Protein AF-A0A495J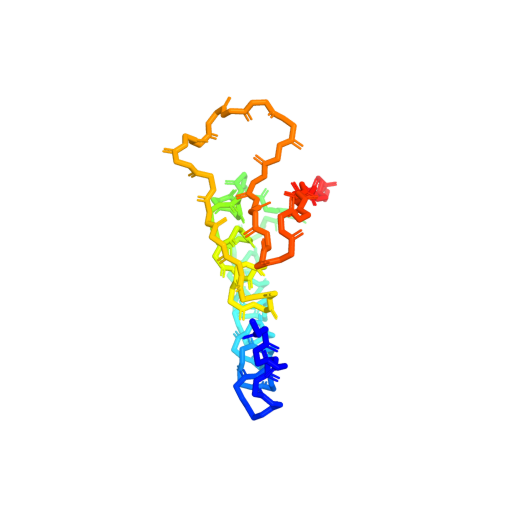LT2-F1 (afdb_monomer)

Nearest PDB structures (foldseek):
  8rpx-assembly2_D  TM=5.877E-01  e=3.651E-02  Nitrolancea hollandica
  8rpx-assembly2_C  TM=5.876E-01  e=5.208E-02  Nitrolancea hollandica

Secondary structure (DSSP, 8-state):
--PPP-HHHHHHHHHHHHHHHHHHHHHHHHTT-SS-SS-SHHHHHHHHHHHHHT-EEPSSTT-SS-SEE-TTS-EE-PPPP--

Sequence (83 aa):
MTLPADPQRLATLLGALDDYRQARRALLTALRLPASNRDPLAELSEHLVQALLGGELAPSRVQAHWDLTLPDHARVQIKYLVL

Mean predicted aligned error: 10.14 Å

Solvent-accessible surface area (backbone atoms only — not comparable to full-atom values): 5232 Å² total; per-residue (Å²): 136,80,74,73,65,54,66,67,59,52,53,51,53,55,51,55,51,50,54,50,53,52,55,51,52,52,50,35,57,75,68,71,42,96,62,83,73,89,68,81,52,63,66,55,48,52,53,48,52,31,68,61,68,67,36,45,69,48,96,48,99,79,54,82,87,43,46,32,38,34,88,85,71,48,73,41,63,83,78,79,80,84,127

Foldseek 3Di:
DDDQQDVVQVVVLVVVVVVVVVVVVVVCVVVVHPDDDPDPVPVVQLVSVCSNQVFDADPDPPDPDAGTQHPVRDGHHDDDDPD

Organism: NCBI:txid589240

pLDDT: mean 76.18, std 12.84, range [36.28, 91.56]

Structure (mmCIF, N/CA/C/O backbone):
data_AF-A0A495JLT2-F1
#
_entry.id   AF-A0A495JLT2-F1
#
loop_
_atom_site.group_PDB
_atom_site.id
_atom_site.type_symbol
_atom_site.label_atom_id
_atom_site.label_alt_id
_atom_site.label_comp_id
_atom_site.label_asym_id
_atom_site.label_entity_id
_atom_site.label_seq_id
_atom_site.pdbx_PDB_ins_code
_atom_site.Cartn_x
_atom_site.Cartn_y
_atom_site.Cartn_z
_atom_site.occupancy
_atom_site.B_iso_or_equiv
_atom_site.auth_seq_id
_atom_site.auth_comp_id
_atom_site.auth_asym_id
_atom_site.auth_atom_id
_atom_site.pdbx_PDB_model_num
ATOM 1 N N . MET A 1 1 ? 14.185 -1.469 -22.246 1.00 36.28 1 MET A N 1
ATOM 2 C CA . MET A 1 1 ? 12.882 -1.098 -22.843 1.00 36.28 1 MET A CA 1
ATOM 3 C C . MET A 1 1 ? 11.809 -1.410 -21.816 1.00 36.28 1 MET A C 1
ATOM 5 O O . MET A 1 1 ? 11.446 -2.567 -21.659 1.00 36.28 1 MET A O 1
ATOM 9 N N . THR A 1 2 ? 11.387 -0.408 -21.049 1.00 47.94 2 THR A N 1
ATOM 10 C CA . THR A 1 2 ? 10.297 -0.535 -20.075 1.00 47.94 2 THR A CA 1
ATOM 11 C C . THR A 1 2 ? 8.997 -0.583 -20.861 1.00 47.94 2 THR A C 1
ATOM 13 O O . THR A 1 2 ? 8.648 0.396 -21.519 1.00 47.94 2 THR A O 1
ATOM 16 N N . LEU A 1 3 ? 8.316 -1.727 -20.879 1.00 51.00 3 LEU A N 1
ATOM 17 C CA . LEU A 1 3 ? 6.949 -1.754 -21.391 1.00 51.00 3 LEU A CA 1
ATOM 18 C C . LEU A 1 3 ? 6.113 -0.851 -20.470 1.00 51.00 3 LEU A C 1
ATOM 20 O O . LEU A 1 3 ? 6.231 -0.996 -19.250 1.00 51.00 3 LEU A O 1
ATOM 24 N N . PRO A 1 4 ? 5.315 0.094 -21.000 1.00 54.34 4 PRO A N 1
ATOM 25 C CA . PRO A 1 4 ? 4.367 0.823 -20.167 1.00 54.34 4 PRO A CA 1
ATOM 26 C C . PRO A 1 4 ? 3.496 -0.196 -19.425 1.00 54.34 4 PRO A C 1
ATOM 28 O O . PRO A 1 4 ? 3.12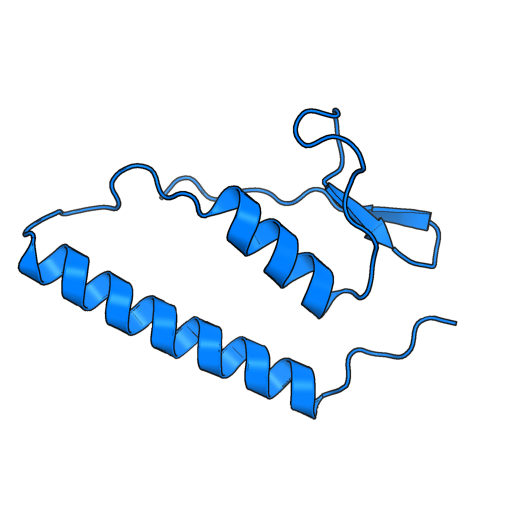3 -1.216 -20.009 1.00 54.34 4 PRO A O 1
ATOM 31 N N . ALA A 1 5 ? 3.225 0.050 -18.139 1.00 63.94 5 ALA A N 1
ATOM 32 C CA . ALA A 1 5 ? 2.363 -0.817 -17.344 1.00 63.94 5 ALA A CA 1
ATOM 33 C C . ALA A 1 5 ? 1.060 -1.051 -18.117 1.00 63.94 5 ALA A C 1
ATOM 35 O O . ALA A 1 5 ? 0.374 -0.089 -18.463 1.00 63.94 5 ALA A O 1
ATOM 36 N N . ASP A 1 6 ? 0.773 -2.316 -18.441 1.00 81.00 6 ASP A N 1
ATOM 37 C CA . ASP A 1 6 ? -0.433 -2.721 -19.162 1.00 81.00 6 ASP A CA 1
ATOM 38 C C . ASP A 1 6 ? -1.653 -2.008 -18.542 1.00 81.00 6 ASP A C 1
ATOM 40 O O . ASP A 1 6 ? -1.935 -2.227 -17.357 1.00 81.00 6 ASP A O 1
ATOM 44 N N . PRO A 1 7 ? -2.358 -1.138 -19.293 1.00 81.62 7 PRO A N 1
ATOM 45 C CA . PRO A 1 7 ? -3.460 -0.346 -18.754 1.00 81.62 7 PRO A CA 1
ATOM 46 C C . PRO A 1 7 ? -4.545 -1.200 -18.091 1.00 81.62 7 PRO A C 1
ATOM 48 O O . PRO A 1 7 ? -5.137 -0.784 -17.094 1.00 81.62 7 PRO A O 1
ATOM 51 N N . GLN A 1 8 ? -4.769 -2.415 -18.597 1.00 84.62 8 GLN A N 1
ATOM 52 C CA . GLN A 1 8 ? -5.735 -3.352 -18.034 1.00 84.62 8 GLN A CA 1
ATOM 53 C C . GLN A 1 8 ? -5.272 -3.866 -16.665 1.00 84.62 8 GLN A C 1
ATOM 55 O O . GLN A 1 8 ? -6.044 -3.916 -15.700 1.00 84.62 8 GLN A O 1
ATOM 60 N N . ARG A 1 9 ? -3.987 -4.212 -16.557 1.00 82.62 9 ARG A N 1
ATOM 61 C CA . ARG A 1 9 ? -3.359 -4.625 -15.299 1.00 82.62 9 ARG A CA 1
ATOM 62 C C . ARG A 1 9 ? -3.361 -3.492 -14.277 1.00 82.62 9 ARG A C 1
ATOM 64 O O . ARG A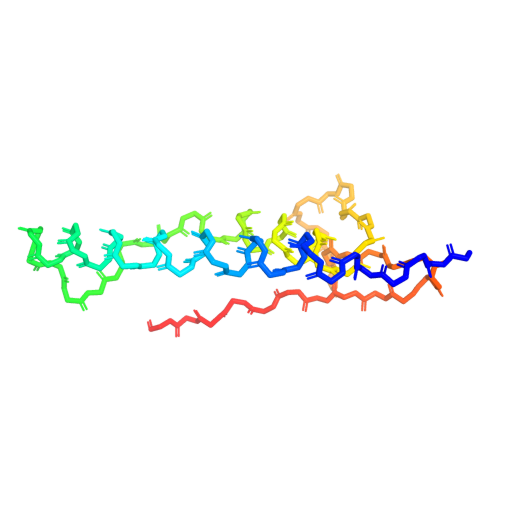 1 9 ? -3.668 -3.738 -13.113 1.00 82.62 9 ARG A O 1
ATOM 71 N N . LEU A 1 10 ? -3.074 -2.264 -14.707 1.00 83.75 10 LEU A N 1
ATOM 72 C CA . LEU A 1 10 ? -3.133 -1.073 -13.861 1.00 83.75 10 LEU A CA 1
ATOM 73 C C . LEU A 1 10 ? -4.541 -0.872 -13.285 1.00 83.75 10 LEU A C 1
ATOM 75 O O . LEU A 1 10 ? -4.693 -0.751 -12.071 1.00 83.75 10 LEU A O 1
ATOM 79 N N . ALA A 1 11 ? -5.572 -0.901 -14.133 1.00 85.31 11 ALA A N 1
ATOM 80 C CA . ALA A 1 11 ? -6.960 -0.774 -13.694 1.00 85.31 11 ALA A CA 1
ATOM 81 C C . ALA A 1 11 ? -7.357 -1.879 -12.699 1.00 85.31 11 ALA A C 1
ATOM 83 O O . ALA A 1 11 ? -7.998 -1.601 -11.687 1.00 85.31 11 ALA A O 1
ATOM 84 N N . THR A 1 12 ? -6.911 -3.114 -12.945 1.00 87.31 12 THR A N 1
ATOM 85 C CA . THR A 1 12 ? -7.163 -4.261 -12.057 1.00 87.31 12 THR A CA 1
ATOM 86 C C . THR A 1 12 ? -6.539 -4.058 -10.674 1.00 87.31 12 THR A C 1
ATOM 88 O O . THR A 1 12 ? -7.206 -4.259 -9.660 1.00 87.31 12 THR A O 1
ATOM 91 N N . LEU A 1 13 ? -5.275 -3.624 -10.617 1.00 81.69 13 LEU A N 1
ATOM 92 C CA . LEU A 1 13 ? -4.570 -3.375 -9.355 1.00 81.69 13 LEU A CA 1
ATOM 93 C C . LEU A 1 13 ? -5.214 -2.239 -8.552 1.00 81.69 13 LEU A C 1
ATOM 95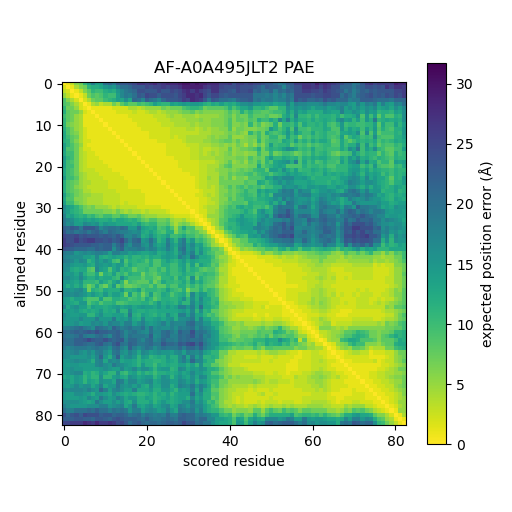 O O . LEU A 1 13 ? -5.370 -2.358 -7.338 1.00 81.69 13 LEU A O 1
ATOM 99 N N . LEU A 1 14 ? -5.615 -1.157 -9.225 1.00 85.06 14 LEU A N 1
ATOM 100 C CA . LEU A 1 14 ? -6.277 -0.025 -8.577 1.00 85.06 14 LEU A CA 1
ATOM 101 C C . LEU A 1 14 ? -7.663 -0.400 -8.036 1.00 85.06 14 LEU A C 1
ATOM 103 O O . LEU A 1 14 ? -8.001 0.012 -6.929 1.00 85.06 14 LEU A O 1
ATOM 107 N N . GLY A 1 15 ? -8.432 -1.210 -8.771 1.00 87.38 15 GLY A N 1
ATOM 108 C CA . GLY A 1 15 ? -9.720 -1.727 -8.301 1.00 87.38 15 GLY A CA 1
ATOM 109 C C . GLY A 1 15 ? -9.574 -2.593 -7.048 1.00 87.38 15 GLY A C 1
ATOM 110 O O . GLY A 1 15 ? -10.210 -2.324 -6.033 1.00 87.38 15 GLY A O 1
ATOM 111 N N . ALA A 1 16 ? -8.656 -3.564 -7.072 1.00 84.44 16 ALA A N 1
ATOM 112 C CA . ALA A 1 16 ? -8.403 -4.436 -5.923 1.00 84.44 16 ALA A CA 1
ATOM 113 C C . ALA A 1 16 ? -7.924 -3.661 -4.677 1.00 84.44 16 ALA A C 1
ATOM 115 O O . ALA A 1 16 ? -8.290 -3.996 -3.548 1.00 84.44 16 ALA A O 1
ATOM 116 N N . LEU A 1 17 ? -7.118 -2.610 -4.868 1.00 81.81 17 LEU A N 1
ATOM 117 C CA . LEU A 1 17 ? -6.683 -1.737 -3.779 1.00 81.81 17 LEU A CA 1
ATOM 118 C C . LEU A 1 17 ? -7.853 -0.961 -3.159 1.00 81.81 17 LEU A C 1
ATOM 120 O O . LEU A 1 17 ? -7.881 -0.775 -1.939 1.00 81.81 17 LEU A O 1
ATOM 124 N N . ASP A 1 18 ? -8.811 -0.509 -3.973 1.00 86.50 18 ASP A N 1
ATOM 125 C CA . ASP A 1 18 ? -9.989 0.191 -3.464 1.00 86.50 18 ASP A CA 1
ATOM 126 C C . ASP A 1 18 ? -10.888 -0.739 -2.640 1.00 86.50 18 ASP A C 1
ATOM 128 O O . ASP A 1 18 ? -11.267 -0.386 -1.519 1.00 86.50 18 ASP A O 1
ATOM 132 N N . ASP A 1 19 ? -11.123 -1.962 -3.122 1.00 87.31 19 ASP A N 1
ATOM 133 C CA . ASP A 1 19 ? -11.879 -2.988 -2.395 1.00 87.31 19 ASP A CA 1
ATOM 134 C C . ASP A 1 19 ? -11.236 -3.304 -1.034 1.00 87.31 19 ASP A C 1
ATOM 136 O O . ASP A 1 19 ? -11.905 -3.293 0.007 1.00 87.31 19 ASP A O 1
ATOM 140 N N . TYR A 1 20 ? -9.913 -3.507 -1.010 1.00 84.00 20 TYR A N 1
ATOM 141 C CA . TYR A 1 20 ? -9.156 -3.712 0.228 1.00 84.00 20 TYR A CA 1
ATOM 142 C C . TYR A 1 20 ? -9.311 -2.531 1.193 1.00 84.00 20 TYR A C 1
ATOM 144 O O . TYR A 1 20 ? -9.564 -2.719 2.389 1.00 84.00 20 TYR A O 1
ATOM 152 N N . ARG A 1 21 ? -9.205 -1.297 0.685 1.00 83.25 21 ARG A N 1
ATOM 153 C CA . ARG A 1 21 ? -9.349 -0.077 1.488 1.00 83.25 21 ARG A CA 1
ATOM 154 C C . ARG A 1 21 ? -10.727 0.002 2.143 1.00 83.25 21 ARG A C 1
ATOM 156 O O . ARG A 1 21 ? -10.810 0.358 3.322 1.00 83.25 21 ARG A O 1
ATOM 163 N N . GLN A 1 22 ? -11.793 -0.335 1.419 1.00 86.44 22 GLN A N 1
ATOM 164 C CA . GLN A 1 22 ? -13.151 -0.348 1.967 1.00 86.44 22 GLN A CA 1
ATOM 165 C C . GLN A 1 22 ? -13.323 -1.429 3.039 1.00 86.44 22 GLN A C 1
ATOM 167 O O . GLN A 1 22 ? -13.774 -1.126 4.148 1.00 86.44 22 GLN A O 1
ATOM 172 N N . ALA A 1 23 ? -12.893 -2.663 2.760 1.00 83.56 23 ALA A N 1
ATOM 173 C CA . ALA A 1 23 ? -12.968 -3.772 3.712 1.00 83.56 23 ALA A CA 1
ATOM 174 C C . ALA A 1 23 ? -12.213 -3.461 5.016 1.00 83.56 23 ALA A C 1
ATOM 176 O O . ALA A 1 23 ? -12.718 -3.675 6.121 1.00 83.56 23 ALA A O 1
ATOM 177 N N . ARG A 1 24 ? -11.025 -2.865 4.897 1.00 81.00 24 ARG A N 1
ATOM 178 C CA . ARG A 1 24 ? -10.209 -2.438 6.034 1.00 81.00 24 ARG A CA 1
ATOM 179 C C . ARG A 1 24 ? -10.905 -1.377 6.887 1.00 81.00 24 ARG A C 1
ATOM 181 O O . ARG A 1 24 ? -10.915 -1.480 8.113 1.00 81.00 24 ARG A O 1
ATOM 188 N N . ARG A 1 25 ? -11.514 -0.365 6.260 1.00 82.50 25 ARG A N 1
ATOM 189 C CA . ARG A 1 25 ? -12.289 0.668 6.975 1.00 82.50 25 ARG A CA 1
ATOM 190 C C . ARG A 1 25 ? -13.476 0.068 7.724 1.00 82.50 25 ARG A C 1
ATOM 192 O O . ARG A 1 25 ? -13.731 0.464 8.863 1.00 82.50 25 ARG A O 1
ATOM 199 N N . ALA A 1 26 ? -14.174 -0.888 7.113 1.00 84.56 26 ALA A N 1
ATOM 200 C CA . ALA A 1 26 ? -15.276 -1.594 7.757 1.00 84.56 26 ALA A CA 1
ATOM 201 C C . ALA A 1 26 ? -14.806 -2.355 9.009 1.00 84.56 26 ALA A C 1
ATOM 203 O O . ALA A 1 26 ? -15.421 -2.228 10.067 1.00 84.56 26 ALA A O 1
ATOM 204 N N . LEU A 1 27 ? -13.673 -3.061 8.926 1.00 78.00 27 LEU A N 1
ATOM 205 C CA . LEU A 1 27 ? -13.078 -3.757 10.069 1.00 78.00 27 LEU A CA 1
ATOM 206 C C . LEU A 1 27 ? -12.695 -2.793 11.204 1.00 78.00 27 LEU A C 1
ATOM 208 O O . LEU A 1 27 ? -13.055 -3.032 12.353 1.00 78.00 27 LEU A O 1
ATOM 212 N N . LEU A 1 28 ? -12.013 -1.683 10.900 1.00 79.44 28 LEU A N 1
ATOM 213 C CA . LEU A 1 28 ? -11.646 -0.685 11.916 1.00 79.44 28 LEU A CA 1
ATOM 214 C C . LEU A 1 28 ? -12.875 -0.090 12.613 1.00 79.44 28 LEU A C 1
ATOM 216 O O . LEU A 1 28 ? -12.878 0.072 13.833 1.00 79.44 28 LEU A O 1
ATOM 220 N N . THR A 1 29 ? -13.934 0.172 11.843 1.00 82.62 29 THR A N 1
ATOM 221 C CA . THR A 1 29 ? -15.217 0.659 12.365 1.00 82.62 29 THR A CA 1
ATOM 222 C C . THR A 1 29 ? -15.841 -0.360 13.316 1.00 82.62 29 THR A C 1
ATOM 224 O O . THR A 1 29 ? -16.238 -0.002 14.42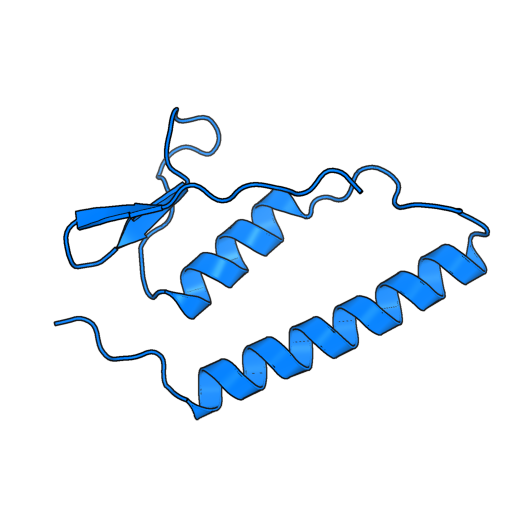4 1.00 82.62 29 THR A O 1
ATOM 227 N N . ALA A 1 30 ? -15.875 -1.638 12.924 1.00 75.56 30 ALA A N 1
ATOM 228 C CA . ALA A 1 30 ? -16.390 -2.720 13.762 1.00 75.56 30 ALA A CA 1
ATOM 229 C C . ALA A 1 30 ? -15.590 -2.874 15.069 1.00 75.56 30 ALA A C 1
ATOM 231 O O . ALA A 1 30 ? -16.170 -3.104 16.129 1.00 75.56 30 ALA A O 1
ATOM 232 N N . LEU A 1 31 ? -14.271 -2.672 15.008 1.00 73.81 31 LEU A N 1
ATOM 233 C CA . LEU A 1 31 ? -13.373 -2.696 16.165 1.00 73.81 31 LEU A CA 1
ATOM 234 C C . LEU A 1 31 ? -13.414 -1.409 17.010 1.00 73.81 31 LEU A C 1
ATOM 236 O O . LEU A 1 31 ? -12.746 -1.349 18.040 1.00 73.81 31 LEU A O 1
ATOM 240 N N . ARG A 1 32 ? -14.187 -0.388 16.605 1.00 81.38 32 ARG A N 1
ATOM 241 C CA . ARG A 1 32 ? -14.248 0.946 17.239 1.00 81.38 32 ARG A CA 1
ATOM 242 C C . ARG A 1 32 ? -12.878 1.618 17.372 1.00 81.38 32 ARG A C 1
ATOM 244 O O . ARG A 1 32 ? -12.630 2.360 18.320 1.00 81.38 32 ARG A O 1
ATOM 251 N N . LEU A 1 33 ? -11.987 1.360 16.420 1.00 63.19 33 LEU A N 1
ATOM 252 C CA . LEU A 1 33 ? -10.670 1.980 16.375 1.00 63.19 33 LEU A CA 1
ATOM 253 C C . LEU A 1 33 ? -10.753 3.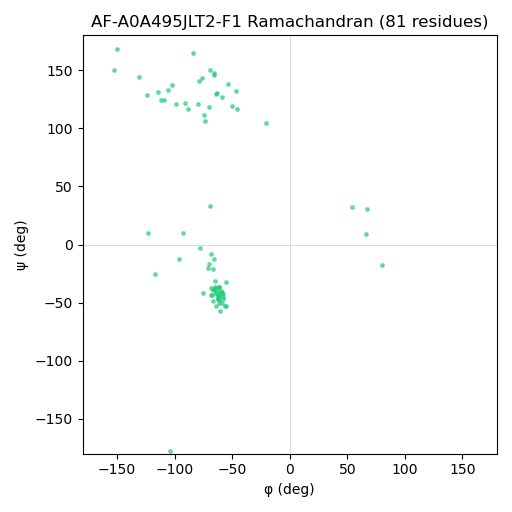261 15.530 1.00 63.19 33 LEU A C 1
ATOM 255 O O . LEU A 1 33 ? -11.134 3.182 14.361 1.00 63.19 33 LEU A O 1
ATOM 259 N N . PRO A 1 34 ? -10.403 4.440 16.082 1.00 61.81 34 PRO A N 1
ATOM 260 C CA . PRO A 1 34 ? -10.490 5.709 15.354 1.00 61.81 34 PRO A CA 1
ATOM 261 C C . PRO A 1 34 ? -9.432 5.826 14.249 1.00 61.81 34 PRO A C 1
ATOM 263 O O . PRO A 1 34 ? -9.584 6.623 13.327 1.00 61.81 34 PRO A O 1
ATOM 266 N N . ALA A 1 35 ? -8.366 5.029 14.340 1.00 54.94 35 ALA A N 1
ATOM 267 C CA . ALA A 1 35 ? -7.281 4.974 13.379 1.00 54.94 35 ALA A CA 1
ATOM 268 C C . ALA A 1 35 ? -6.672 3.568 13.332 1.00 54.94 35 ALA A C 1
ATOM 270 O O . ALA A 1 35 ? -6.931 2.708 14.175 1.00 54.94 35 ALA A O 1
ATOM 271 N N . SER A 1 36 ? -5.847 3.350 12.314 1.00 59.59 36 SER A N 1
ATOM 272 C CA . SER A 1 36 ? -5.086 2.123 12.130 1.00 59.59 36 SER A CA 1
ATOM 273 C C . SER A 1 36 ? -4.153 1.844 13.312 1.00 59.59 36 SER A C 1
ATOM 275 O O . SER A 1 36 ? -3.263 2.642 13.591 1.00 59.59 36 SER A O 1
ATOM 277 N N . ASN A 1 37 ? -4.235 0.654 13.909 1.00 52.25 37 ASN A N 1
ATOM 278 C CA . ASN A 1 37 ? -3.093 0.100 14.642 1.00 52.25 37 ASN A CA 1
ATOM 279 C C . ASN A 1 37 ? -1.972 -0.134 13.617 1.00 52.25 37 ASN A C 1
ATOM 281 O O . ASN A 1 37 ? -2.281 -0.667 12.555 1.00 52.25 37 ASN A O 1
ATOM 285 N N . ARG A 1 38 ? -0.744 0.352 13.879 1.00 50.06 38 ARG A N 1
ATOM 286 C CA . ARG A 1 38 ? 0.443 0.290 12.987 1.00 50.06 38 ARG A CA 1
ATOM 287 C C . ARG A 1 38 ? 0.327 -0.804 11.925 1.00 50.06 38 ARG A C 1
ATOM 289 O O . ARG A 1 38 ? 0.442 -1.989 12.219 1.00 50.06 38 ARG A O 1
ATOM 296 N N . ASP A 1 39 ? 0.047 -0.367 10.710 1.00 56.91 39 ASP A N 1
ATOM 297 C CA . ASP A 1 39 ? -0.272 -1.247 9.600 1.00 56.91 39 ASP A CA 1
ATOM 298 C C . ASP A 1 39 ? 1.037 -1.849 9.048 1.00 56.91 39 ASP A C 1
ATOM 300 O O . ASP A 1 39 ? 2.015 -1.106 8.911 1.00 56.91 39 ASP A O 1
ATOM 304 N N . PRO A 1 40 ? 1.094 -3.135 8.654 1.00 57.03 40 PRO A N 1
ATOM 305 C CA . PRO A 1 40 ? 2.180 -3.690 7.834 1.00 57.03 40 PRO A CA 1
ATOM 306 C C . PRO A 1 40 ? 2.151 -3.140 6.386 1.00 57.03 40 PRO A C 1
ATOM 308 O O . PRO A 1 40 ? 2.491 -3.831 5.430 1.00 57.03 40 PRO A O 1
ATOM 311 N N . LEU A 1 41 ? 1.724 -1.884 6.205 1.00 66.19 41 LEU A N 1
ATOM 312 C CA . LEU A 1 41 ? 1.476 -1.238 4.915 1.00 66.19 41 LEU A CA 1
ATOM 313 C C . LEU A 1 41 ? 2.768 -0.968 4.139 1.00 66.19 41 LEU A C 1
ATOM 315 O O . LEU A 1 41 ? 2.695 -0.718 2.941 1.00 66.19 41 LEU A O 1
ATOM 319 N N . ALA A 1 42 ? 3.930 -1.013 4.796 1.00 70.00 42 ALA A N 1
ATOM 320 C CA . ALA A 1 42 ? 5.207 -0.751 4.144 1.00 70.00 42 ALA A CA 1
ATOM 321 C C . ALA A 1 42 ? 5.478 -1.755 3.016 1.00 70.00 42 ALA A C 1
ATOM 323 O O . ALA A 1 42 ? 5.529 -1.377 1.849 1.00 70.00 42 ALA A O 1
ATOM 324 N N . GLU A 1 43 ? 5.472 -3.046 3.348 1.00 69.75 43 GLU A N 1
ATOM 325 C CA . GLU A 1 43 ? 5.723 -4.127 2.389 1.00 69.75 43 GLU A CA 1
ATOM 326 C C . GLU A 1 43 ? 4.630 -4.198 1.306 1.00 69.75 43 GLU A C 1
ATOM 328 O O . GLU A 1 43 ? 4.923 -4.366 0.124 1.00 69.75 43 GLU A O 1
ATOM 333 N N . LEU A 1 44 ? 3.360 -3.972 1.671 1.00 73.31 44 LEU A N 1
ATOM 334 C CA . LEU A 1 44 ? 2.271 -3.899 0.689 1.00 73.31 44 LEU A CA 1
ATOM 335 C C . LEU A 1 44 ? 2.461 -2.736 -0.298 1.00 73.31 44 LEU A C 1
ATOM 337 O O . LEU A 1 44 ? 2.250 -2.901 -1.498 1.00 73.31 44 LEU A O 1
ATOM 341 N N . SER A 1 45 ? 2.841 -1.560 0.200 1.00 77.06 45 SER A N 1
ATOM 342 C CA . SER A 1 45 ? 3.054 -0.372 -0.631 1.00 77.06 45 SER A CA 1
ATOM 343 C C . SER A 1 45 ? 4.277 -0.533 -1.529 1.00 77.06 45 SER A C 1
ATOM 345 O O . SER A 1 45 ? 4.223 -0.128 -2.686 1.00 77.06 45 SER A O 1
ATOM 347 N N . GLU A 1 46 ? 5.343 -1.164 -1.034 1.00 79.88 46 GLU A N 1
ATOM 348 C CA . GLU A 1 46 ? 6.522 -1.540 -1.819 1.00 79.88 46 GLU A CA 1
ATOM 349 C C . GLU A 1 46 ? 6.138 -2.419 -3.008 1.00 79.88 46 GLU A C 1
ATOM 351 O O . GLU A 1 46 ? 6.417 -2.063 -4.154 1.00 79.88 46 GLU A O 1
ATOM 356 N N . HIS A 1 47 ? 5.404 -3.506 -2.766 1.00 79.38 47 HIS A N 1
ATOM 357 C CA . HIS A 1 47 ? 4.937 -4.392 -3.831 1.00 79.38 47 HIS A CA 1
ATOM 358 C C . HIS A 1 47 ? 3.940 -3.727 -4.787 1.00 79.38 47 HIS A C 1
ATOM 360 O O . HIS A 1 47 ? 3.983 -3.972 -5.995 1.00 79.38 47 HIS A O 1
ATOM 366 N N . LEU A 1 48 ? 3.056 -2.864 -4.284 1.00 80.06 48 LEU A N 1
ATOM 367 C CA . LEU A 1 48 ? 2.127 -2.114 -5.123 1.00 80.06 48 LEU A CA 1
ATOM 368 C C . LEU A 1 48 ? 2.882 -1.162 -6.059 1.00 80.06 48 LEU A C 1
ATOM 370 O O . LEU A 1 48 ? 2.684 -1.210 -7.271 1.00 80.06 48 LEU A O 1
ATOM 374 N N . 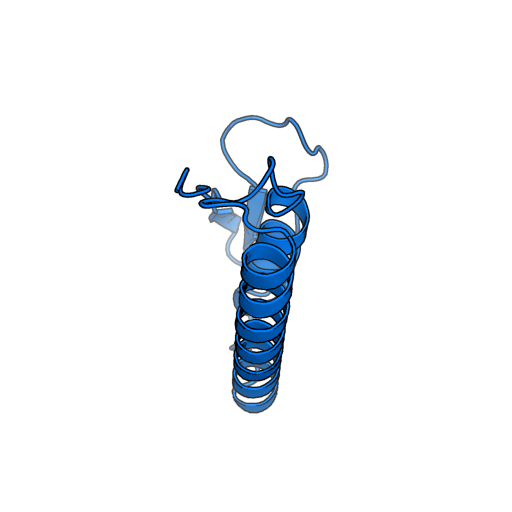VAL A 1 49 ? 3.767 -0.320 -5.523 1.00 82.81 49 VAL A N 1
ATOM 375 C CA . VAL A 1 49 ? 4.555 0.631 -6.322 1.00 82.81 49 VAL A CA 1
ATOM 376 C C . VAL A 1 49 ? 5.473 -0.111 -7.292 1.00 82.81 49 VAL A C 1
ATOM 378 O O . VAL A 1 49 ? 5.593 0.306 -8.444 1.00 82.81 49 VAL A O 1
ATOM 381 N N . GLN A 1 50 ? 6.046 -1.247 -6.881 1.00 84.56 50 GLN A N 1
ATOM 382 C CA . GLN A 1 50 ? 6.793 -2.132 -7.770 1.00 84.56 50 GLN A CA 1
ATOM 383 C C . GLN A 1 50 ? 5.956 -2.554 -8.979 1.00 84.56 50 GLN A C 1
ATOM 385 O O . GLN A 1 50 ? 6.383 -2.392 -10.122 1.00 84.56 50 GLN A O 1
ATOM 390 N N . ALA A 1 51 ? 4.755 -3.079 -8.730 1.00 79.00 51 ALA A N 1
ATOM 391 C CA . ALA A 1 51 ? 3.866 -3.565 -9.776 1.00 79.00 51 ALA A CA 1
ATOM 392 C C . ALA A 1 51 ? 3.385 -2.444 -10.712 1.00 79.00 51 ALA A C 1
ATOM 394 O O . ALA A 1 51 ? 3.161 -2.700 -11.894 1.00 79.00 51 ALA A O 1
ATOM 395 N N . LEU A 1 52 ? 3.241 -1.218 -10.198 1.00 77.12 52 LEU A N 1
ATOM 396 C CA . LEU A 1 52 ? 2.834 -0.041 -10.968 1.00 77.12 52 LEU A CA 1
ATOM 397 C C . LEU A 1 52 ? 3.956 0.503 -11.858 1.00 77.12 52 LEU A C 1
ATOM 399 O O . LEU A 1 52 ? 3.699 0.894 -12.994 1.00 77.12 52 LEU A O 1
ATOM 403 N N . LEU A 1 53 ? 5.186 0.554 -11.343 1.00 83.94 53 LEU A N 1
ATOM 404 C CA . LEU A 1 53 ? 6.318 1.184 -12.031 1.00 83.94 53 LEU A CA 1
ATOM 405 C C . LEU A 1 53 ? 7.183 0.193 -12.821 1.00 83.94 53 LEU A C 1
ATOM 407 O O . LEU A 1 53 ? 8.015 0.615 -13.622 1.00 83.94 53 LEU A O 1
ATOM 411 N N . GLY A 1 54 ? 6.997 -1.113 -12.611 1.00 81.38 54 GLY A N 1
ATOM 412 C CA . GLY A 1 54 ? 7.719 -2.160 -13.334 1.00 81.38 54 GLY A CA 1
ATOM 413 C C . GLY A 1 54 ? 9.218 -2.208 -13.023 1.00 81.38 54 GLY A C 1
ATOM 414 O O . GLY A 1 54 ? 10.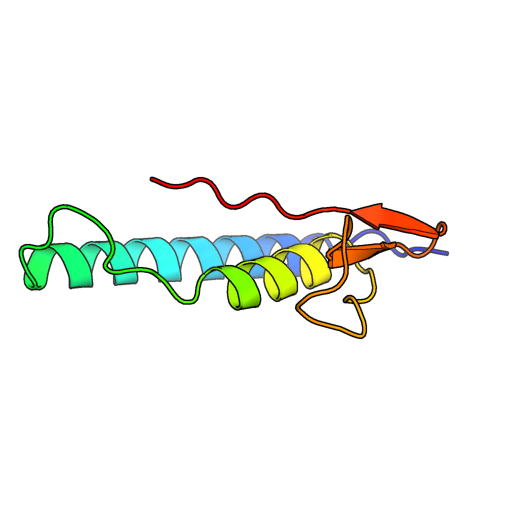005 -2.557 -13.901 1.00 81.38 54 GLY A O 1
ATOM 415 N N . GLY A 1 55 ? 9.618 -1.822 -11.809 1.00 85.75 55 GLY A N 1
ATOM 416 C CA . GLY A 1 55 ? 11.010 -1.880 -11.356 1.00 85.75 55 GLY A CA 1
ATOM 417 C C . GLY A 1 55 ? 11.299 -3.031 -10.390 1.00 85.75 55 GLY A C 1
ATOM 418 O O . GLY A 1 55 ? 10.433 -3.846 -10.065 1.00 85.75 55 GLY A O 1
ATOM 419 N N . GLU A 1 56 ? 12.537 -3.086 -9.915 1.00 88.56 56 GLU A N 1
ATOM 420 C CA . GLU A 1 56 ? 13.019 -4.093 -8.972 1.00 88.56 56 GLU A CA 1
ATOM 421 C C . GLU A 1 56 ? 13.105 -3.528 -7.557 1.00 88.56 56 GLU A C 1
ATOM 423 O O . GLU A 1 56 ? 13.566 -2.402 -7.352 1.00 88.56 56 GLU A O 1
ATOM 428 N N . LEU A 1 57 ? 12.661 -4.319 -6.579 1.00 85.69 57 LEU A N 1
ATOM 429 C CA . LEU A 1 57 ? 12.776 -3.962 -5.171 1.00 85.69 57 LEU A CA 1
ATOM 430 C C . LEU A 1 57 ? 14.233 -3.988 -4.713 1.00 85.69 57 LEU A C 1
ATOM 432 O O . LEU A 1 57 ? 15.053 -4.780 -5.179 1.00 85.69 57 LEU A O 1
ATOM 436 N N . ALA A 1 58 ? 14.520 -3.133 -3.742 1.00 85.75 58 ALA A N 1
ATOM 437 C CA . ALA A 1 58 ? 15.741 -3.150 -2.964 1.00 85.75 58 ALA A CA 1
ATOM 438 C C . ALA A 1 58 ? 16.098 -4.563 -2.461 1.00 85.75 58 ALA A C 1
ATOM 440 O O . ALA A 1 58 ? 15.255 -5.222 -1.850 1.00 85.75 58 ALA A O 1
ATOM 441 N N . PRO A 1 59 ? 17.355 -5.024 -2.613 1.00 77.06 59 PRO A N 1
ATOM 442 C CA . PRO A 1 59 ? 17.773 -6.317 -2.069 1.00 77.06 59 PRO A CA 1
ATOM 443 C C . PRO A 1 59 ? 17.778 -6.342 -0.531 1.00 77.06 59 PRO A C 1
ATOM 445 O O . PRO A 1 59 ? 17.725 -7.413 0.068 1.00 77.06 59 PRO A O 1
ATOM 448 N N . SER A 1 60 ? 17.836 -5.176 0.124 1.00 77.62 60 SER A N 1
ATOM 449 C CA . SER A 1 60 ? 17.756 -5.045 1.580 1.00 77.62 60 SER A CA 1
ATOM 450 C C . SER A 1 60 ? 16.624 -4.106 1.988 1.00 77.62 60 SER A C 1
ATOM 452 O O . SER A 1 60 ? 16.585 -2.955 1.562 1.00 77.62 60 SER A O 1
ATOM 454 N N . ARG A 1 61 ? 15.762 -4.581 2.898 1.00 64.25 61 ARG A N 1
ATOM 455 C CA . ARG A 1 61 ? 14.594 -3.857 3.449 1.00 64.25 61 ARG A CA 1
ATOM 456 C C . ARG A 1 61 ? 14.946 -2.665 4.350 1.00 64.25 61 ARG A C 1
ATOM 458 O O . ARG A 1 61 ? 14.068 -1.946 4.805 1.00 64.25 61 ARG A O 1
ATOM 465 N N . VAL A 1 62 ? 16.224 -2.499 4.681 1.00 65.81 62 VAL A N 1
ATOM 466 C CA . VAL A 1 62 ? 16.739 -1.438 5.569 1.00 65.81 62 VAL A CA 1
ATOM 467 C C . VAL A 1 62 ? 17.800 -0.587 4.878 1.00 65.81 62 VAL A C 1
ATOM 469 O O . VAL A 1 62 ? 18.488 0.201 5.527 1.00 65.81 62 VAL A O 1
ATOM 472 N N . GLN A 1 63 ? 17.978 -0.748 3.564 1.00 69.88 63 GLN A N 1
ATOM 473 C CA . GLN A 1 63 ? 18.944 0.071 2.851 1.00 69.88 63 GLN A CA 1
ATOM 474 C C . GLN A 1 63 ? 18.513 1.539 2.853 1.00 69.88 63 GLN A C 1
ATOM 476 O O . GLN A 1 63 ? 17.331 1.880 2.821 1.00 69.88 63 GLN A O 1
ATOM 481 N N . ALA A 1 64 ? 19.495 2.428 2.870 1.00 66.56 64 ALA A N 1
ATOM 482 C CA . ALA A 1 64 ? 19.216 3.847 2.884 1.00 66.56 64 ALA A CA 1
ATOM 483 C C . ALA A 1 64 ? 18.789 4.351 1.491 1.00 66.56 64 ALA A C 1
ATOM 485 O O . ALA A 1 64 ? 19.362 3.975 0.466 1.00 66.56 64 ALA A O 1
ATOM 486 N N . HIS A 1 65 ? 17.847 5.297 1.495 1.00 80.12 65 HIS A N 1
ATOM 487 C CA . HIS A 1 65 ? 17.505 6.224 0.405 1.00 80.12 65 HIS A CA 1
ATOM 488 C C . HIS A 1 65 ? 16.624 5.728 -0.749 1.00 80.12 65 HIS A C 1
ATOM 490 O O . HIS A 1 65 ? 16.087 6.585 -1.449 1.00 80.12 65 HIS A O 1
ATOM 496 N N . TRP A 1 66 ? 16.452 4.426 -0.983 1.00 84.06 66 TRP A N 1
ATOM 497 C CA . TRP A 1 66 ? 15.591 3.951 -2.075 1.00 84.06 66 TRP A CA 1
ATOM 498 C C . TRP A 1 66 ? 15.000 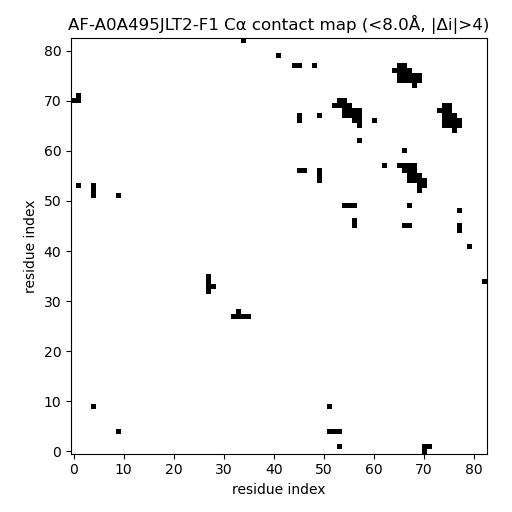2.567 -1.805 1.00 84.06 66 TRP A C 1
ATOM 500 O O . TRP A 1 66 ? 15.643 1.741 -1.164 1.00 84.06 66 TRP A O 1
ATOM 510 N N . ASP A 1 67 ? 13.814 2.316 -2.357 1.00 85.19 67 ASP A N 1
ATOM 511 C CA . ASP A 1 67 ? 13.052 1.066 -2.210 1.00 85.19 67 ASP A CA 1
ATOM 512 C C . ASP A 1 67 ? 12.874 0.347 -3.556 1.00 85.19 67 ASP A C 1
ATOM 514 O O . ASP A 1 67 ? 12.755 -0.875 -3.603 1.00 85.19 67 ASP A O 1
ATOM 518 N N . LEU A 1 68 ? 12.920 1.096 -4.667 1.00 88.88 68 LEU A N 1
ATOM 519 C CA . LEU A 1 68 ? 12.853 0.571 -6.031 1.00 88.88 68 LEU A CA 1
ATOM 520 C C . LEU A 1 68 ? 13.953 1.115 -6.950 1.00 88.88 68 LEU A C 1
ATOM 522 O O . LEU A 1 68 ? 14.294 2.298 -6.888 1.00 88.88 68 LEU A O 1
ATOM 526 N N . THR A 1 69 ? 14.440 0.268 -7.857 1.00 91.44 69 THR A N 1
ATOM 527 C CA . THR A 1 69 ? 15.233 0.665 -9.030 1.00 91.44 69 THR A CA 1
ATOM 528 C C . THR A 1 69 ? 14.424 0.402 -10.299 1.00 91.44 69 THR A C 1
ATOM 530 O O . THR A 1 69 ? 13.957 -0.712 -10.528 1.00 91.44 69 THR A O 1
ATOM 533 N N . LEU A 1 70 ? 14.227 1.430 -11.122 1.00 89.62 70 LEU A N 1
ATOM 534 C CA . LEU A 1 70 ? 13.508 1.336 -12.393 1.00 89.62 70 LEU A CA 1
ATOM 535 C C . LEU A 1 70 ? 14.434 0.848 -13.526 1.00 89.62 70 LEU A C 1
ATOM 537 O O . LEU A 1 70 ? 15.658 0.895 -13.381 1.00 89.62 70 LEU A O 1
ATOM 541 N N . PRO A 1 71 ? 13.893 0.411 -14.681 1.00 86.94 71 PRO A N 1
ATOM 542 C CA . PRO A 1 71 ? 14.719 -0.099 -15.783 1.00 86.94 71 PRO A CA 1
ATOM 543 C C . PRO A 1 71 ? 15.644 0.935 -16.446 1.00 86.94 71 PRO A C 1
ATOM 545 O O . PRO A 1 71 ? 16.519 0.557 -17.219 1.00 86.94 71 PRO A O 1
ATOM 548 N N . ASP A 1 72 ? 15.451 2.225 -16.171 1.00 90.38 72 ASP A N 1
ATOM 549 C CA . ASP A 1 72 ? 16.336 3.331 -16.561 1.00 90.38 72 ASP A CA 1
ATOM 550 C C . ASP A 1 72 ? 17.385 3.670 -15.481 1.00 90.38 72 ASP A C 1
ATOM 552 O O . ASP A 1 72 ? 18.080 4.679 -15.580 1.00 90.38 72 ASP A O 1
ATOM 556 N N . HIS A 1 73 ? 17.510 2.823 -14.454 1.00 88.62 73 HIS A N 1
ATOM 557 C CA . HIS A 1 73 ? 18.349 2.996 -13.266 1.00 88.62 73 HIS A CA 1
ATOM 558 C C . HIS A 1 73 ? 17.937 4.145 -12.332 1.00 88.62 73 HIS A C 1
ATOM 560 O O . HIS A 1 73 ? 18.658 4.436 -11.369 1.00 88.62 73 HIS A O 1
ATOM 566 N N . ALA A 1 74 ? 16.775 4.771 -12.546 1.00 90.69 74 ALA A N 1
ATOM 567 C CA . ALA A 1 74 ? 16.231 5.727 -11.594 1.00 90.69 74 ALA A CA 1
ATOM 568 C C . ALA A 1 74 ? 15.855 5.032 -10.275 1.00 90.69 74 ALA A C 1
ATOM 570 O O . ALA A 1 74 ? 15.415 3.880 -10.250 1.00 90.69 74 ALA A O 1
ATOM 571 N N . ARG A 1 75 ? 16.024 5.750 -9.162 1.00 91.56 75 ARG A N 1
ATOM 572 C CA . ARG A 1 75 ? 15.724 5.261 -7.811 1.00 91.56 75 ARG A CA 1
ATOM 573 C C . ARG A 1 75 ? 14.447 5.899 -7.288 1.00 91.56 75 ARG A C 1
ATOM 575 O O . ARG A 1 75 ? 14.297 7.117 -7.342 1.00 91.56 75 ARG A O 1
ATOM 582 N N . VAL A 1 76 ? 13.562 5.077 -6.741 1.00 88.38 76 VAL A N 1
ATOM 583 C CA . VAL A 1 76 ? 12.297 5.505 -6.138 1.00 88.38 76 VAL A CA 1
ATOM 584 C C . VAL A 1 76 ? 12.347 5.215 -4.646 1.00 88.38 76 VAL A C 1
ATOM 586 O O . VAL A 1 76 ? 12.691 4.107 -4.240 1.00 88.38 76 VAL A O 1
ATOM 589 N N . GLN A 1 77 ? 11.993 6.215 -3.839 1.00 89.25 77 GLN A N 1
ATOM 590 C CA . GLN A 1 77 ? 11.770 6.056 -2.406 1.00 89.25 77 GLN A CA 1
ATOM 591 C C . GLN A 1 77 ? 10.278 6.191 -2.114 1.00 89.25 77 GLN A C 1
ATOM 593 O O . GLN A 1 77 ? 9.655 7.202 -2.451 1.00 89.25 77 GLN A O 1
ATOM 598 N N . ILE A 1 78 ? 9.711 5.180 -1.476 1.00 82.19 78 ILE A N 1
ATOM 599 C CA . ILE A 1 78 ? 8.306 5.106 -1.117 1.00 82.19 78 ILE A CA 1
ATOM 600 C C . ILE A 1 78 ? 8.151 5.753 0.253 1.00 82.19 78 ILE A C 1
ATOM 602 O O . ILE A 1 78 ? 8.722 5.325 1.253 1.00 82.19 78 ILE A O 1
ATOM 606 N N . LYS A 1 79 ? 7.387 6.846 0.299 1.00 78.56 79 LYS A N 1
ATOM 607 C CA . LYS A 1 79 ? 7.101 7.559 1.544 1.00 78.56 79 LYS A CA 1
ATOM 608 C C . LYS A 1 79 ? 5.742 7.143 2.075 1.00 78.56 79 LYS A C 1
ATOM 610 O O . LYS A 1 79 ? 4.721 7.351 1.424 1.00 78.56 79 LYS A O 1
ATOM 615 N N . TYR A 1 80 ? 5.741 6.611 3.287 1.00 70.50 80 TYR A N 1
ATOM 616 C CA . TYR A 1 80 ? 4.525 6.288 4.015 1.00 70.50 80 TYR A CA 1
ATOM 617 C C . TYR A 1 80 ? 3.959 7.564 4.637 1.00 70.50 80 TYR A C 1
ATOM 619 O O . TYR A 1 80 ? 4.635 8.231 5.421 1.00 70.50 80 TYR A O 1
ATOM 627 N N . LEU A 1 81 ? 2.723 7.923 4.288 1.00 55.06 81 LEU A N 1
ATOM 628 C CA . LEU A 1 81 ? 1.986 8.925 5.050 1.00 55.06 81 LEU A CA 1
ATOM 629 C C . LEU A 1 81 ? 1.625 8.305 6.398 1.00 55.06 81 LEU A C 1
ATOM 631 O O . LEU A 1 81 ? 0.918 7.300 6.459 1.00 55.06 81 LEU A O 1
ATOM 635 N N . VAL A 1 82 ? 2.132 8.900 7.474 1.00 49.53 82 VAL A N 1
ATOM 636 C CA . VAL A 1 82 ? 1.620 8.632 8.816 1.00 49.53 82 VAL A CA 1
ATOM 637 C C . VAL A 1 82 ? 0.269 9.344 8.880 1.00 49.53 82 VAL A C 1
ATOM 639 O O . VAL A 1 82 ? 0.237 10.573 8.834 1.00 49.53 82 VAL A O 1
ATOM 642 N N . LEU A 1 83 ? -0.826 8.579 8.839 1.00 44.50 83 LEU A N 1
ATOM 643 C CA . LEU A 1 83 ? -2.182 9.102 9.051 1.00 44.50 83 LEU A CA 1
ATOM 644 C C . LEU A 1 83 ? -2.347 9.607 10.485 1.00 44.50 83 LEU A C 1
ATOM 646 O O . LEU A 1 83 ? -1.862 8.905 11.403 1.00 44.50 83 LEU A O 1
#

Radius of gyration: 15.14 Å; Cα contacts (8 Å, |Δi|>4): 63; chains: 1; bounding box: 36×15×40 Å